Protein AF-A0A9D7XA65-F1 (afdb_monomer_lite)

pLDDT: mean 89.59, std 7.52, range [63.81, 96.25]

Structure (mmCIF, N/CA/C/O backbone):
data_AF-A0A9D7XA65-F1
#
_entry.id   AF-A0A9D7XA65-F1
#
loop_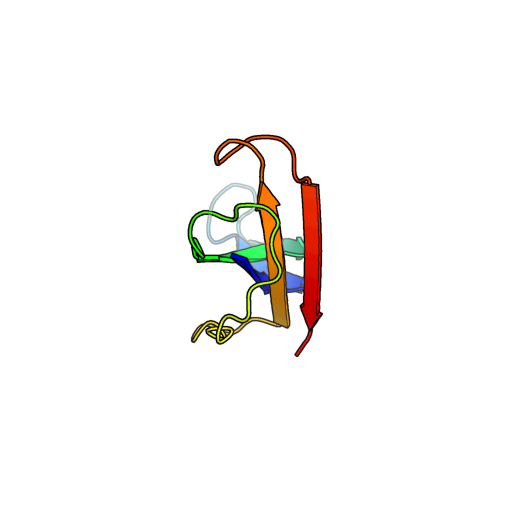
_atom_site.group_PDB
_atom_site.id
_atom_site.type_symbol
_atom_site.label_atom_id
_atom_site.label_alt_id
_atom_site.label_comp_id
_atom_site.label_asym_id
_atom_site.label_entity_id
_atom_site.label_seq_id
_atom_site.pdbx_PDB_ins_code
_atom_site.Cartn_x
_atom_site.Cartn_y
_atom_site.Cartn_z
_atom_site.occupancy
_atom_site.B_iso_or_equiv
_atom_site.auth_seq_id
_atom_site.auth_comp_id
_atom_site.auth_asym_id
_atom_site.auth_atom_id
_atom_site.pdbx_PDB_model_num
ATOM 1 N N . MET A 1 1 ? 5.518 2.726 -3.409 1.00 85.06 1 MET A N 1
ATOM 2 C CA . MET A 1 1 ? 5.149 1.552 -2.593 1.00 85.06 1 MET A CA 1
ATOM 3 C C . MET A 1 1 ? 4.335 2.034 -1.416 1.00 85.06 1 MET A C 1
ATOM 5 O O . MET A 1 1 ? 4.654 3.081 -0.868 1.00 85.06 1 MET A O 1
ATOM 9 N N . TYR A 1 2 ? 3.300 1.287 -1.049 1.00 91.00 2 TYR A N 1
ATOM 10 C CA . TYR A 1 2 ? 2.489 1.570 0.130 1.00 91.00 2 TYR A CA 1
ATOM 11 C C . TYR A 1 2 ? 2.346 0.313 0.976 1.00 91.00 2 TYR A C 1
ATOM 13 O O . TYR A 1 2 ? 1.937 -0.722 0.451 1.00 91.00 2 TYR A O 1
ATOM 21 N N . GLY A 1 3 ? 2.660 0.401 2.266 1.00 92.81 3 GLY A N 1
ATOM 22 C CA . GLY A 1 3 ? 2.229 -0.590 3.247 1.00 92.81 3 GLY A CA 1
ATOM 23 C C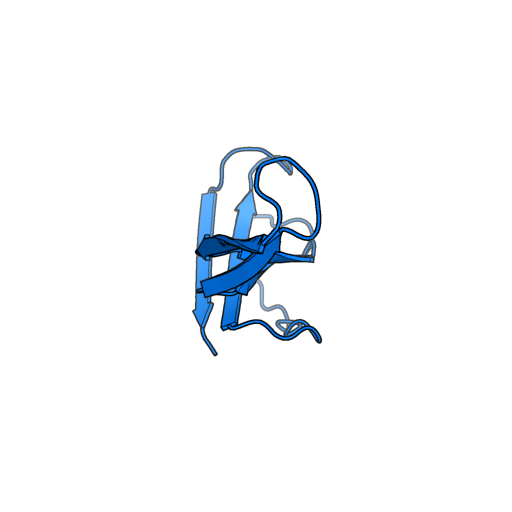 . GLY A 1 3 ? 0.807 -0.281 3.697 1.00 92.81 3 GLY A C 1
ATOM 24 O O . GLY A 1 3 ? 0.439 0.891 3.834 1.00 92.81 3 GLY A O 1
ATOM 25 N N . TYR A 1 4 ? -0.007 -1.315 3.891 1.00 94.06 4 TYR A N 1
ATOM 26 C CA . TYR A 1 4 ? -1.413 -1.138 4.236 1.00 94.06 4 TYR A CA 1
ATOM 27 C C . TYR A 1 4 ? -1.870 -2.056 5.366 1.00 94.06 4 TYR A C 1
ATOM 29 O O . TYR A 1 4 ? -1.376 -3.172 5.533 1.00 94.06 4 TYR A O 1
ATOM 37 N N . LYS A 1 5 ? -2.870 -1.580 6.108 1.00 95.31 5 LYS A N 1
ATOM 38 C CA . LYS A 1 5 ? -3.723 -2.401 6.966 1.00 95.31 5 LYS A CA 1
ATOM 39 C C . LYS A 1 5 ? -4.970 -2.799 6.193 1.00 95.31 5 LYS A C 1
ATOM 41 O O . LYS A 1 5 ? -5.698 -1.944 5.683 1.00 95.31 5 LYS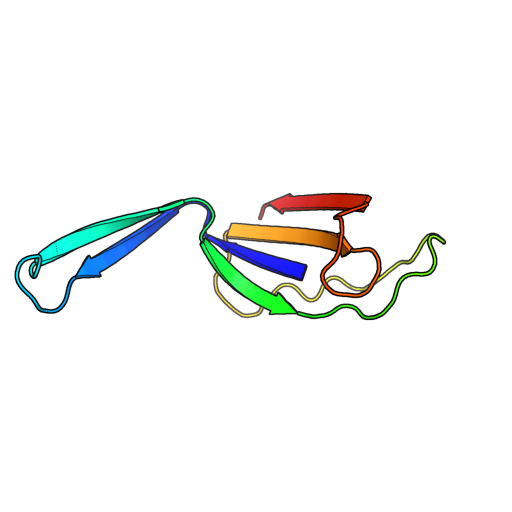 A O 1
ATOM 46 N N . LYS A 1 6 ? -5.239 -4.096 6.100 1.00 95.19 6 LYS A N 1
ATOM 47 C CA . LYS A 1 6 ? -6.417 -4.648 5.424 1.00 95.19 6 LYS A CA 1
ATOM 48 C C . LYS A 1 6 ? -7.697 -4.180 6.109 1.00 95.19 6 LYS A C 1
ATOM 50 O O . LYS A 1 6 ? -8.656 -3.820 5.429 1.00 95.19 6 LYS A O 1
ATOM 55 N N . SER A 1 7 ? -7.689 -4.148 7.440 1.00 95.88 7 SER A N 1
ATOM 56 C CA . SER A 1 7 ? -8.792 -3.657 8.260 1.00 95.88 7 SER A CA 1
ATOM 57 C C . SER A 1 7 ? -8.253 -3.045 9.548 1.00 95.88 7 SER A C 1
ATOM 59 O O . SER A 1 7 ? -7.560 -3.720 10.304 1.00 95.88 7 SER A O 1
ATOM 61 N N . VAL A 1 8 ? -8.613 -1.795 9.830 1.00 94.94 8 VAL A N 1
ATOM 62 C CA . VAL A 1 8 ? -8.265 -1.117 11.087 1.00 94.94 8 VAL A CA 1
ATOM 63 C C . VAL A 1 8 ? -9.452 -0.295 11.573 1.00 94.94 8 VAL A C 1
ATOM 65 O O . VAL A 1 8 ? -10.226 0.234 10.776 1.00 94.94 8 VAL A O 1
ATOM 68 N N . SER A 1 9 ? -9.648 -0.248 12.889 1.00 95.44 9 SER A N 1
ATOM 69 C CA . SER A 1 9 ? -10.729 0.516 13.510 1.00 95.44 9 SER A CA 1
ATOM 70 C C . SER A 1 9 ? -10.153 1.511 14.497 1.00 95.44 9 SER A C 1
ATOM 72 O O . SER A 1 9 ? -9.339 1.125 15.328 1.00 95.44 9 SER A O 1
ATOM 74 N N . GLU A 1 10 ? -10.618 2.752 14.429 1.00 94.00 10 GLU A N 1
ATOM 75 C CA . GLU A 1 10 ? -10.155 3.839 15.290 1.00 94.00 10 GLU A CA 1
ATOM 76 C C . GLU A 1 10 ? -11.327 4.461 16.049 1.00 94.00 10 GLU A C 1
ATOM 78 O O . GLU A 1 10 ? -12.424 4.635 15.504 1.00 94.00 10 GLU A O 1
ATOM 83 N N . ASP A 1 11 ? -11.084 4.805 17.312 1.00 96.25 11 ASP A N 1
ATOM 84 C CA . ASP A 1 11 ? -12.051 5.495 18.163 1.00 96.25 11 ASP A CA 1
ATOM 85 C C . ASP A 1 11 ? -12.074 6.998 17.857 1.00 96.25 11 ASP A C 1
ATOM 87 O O . ASP A 1 11 ? -11.039 7.676 17.841 1.00 96.25 11 ASP A O 1
ATOM 91 N N . ILE A 1 12 ? -13.273 7.557 17.680 1.00 94.31 12 ILE A N 1
ATOM 92 C CA . ILE A 1 12 ? -13.456 9.004 17.554 1.00 94.31 12 ILE A CA 1
ATOM 93 C C . ILE A 1 12 ? -13.353 9.627 18.949 1.00 94.31 12 ILE A C 1
ATOM 95 O O . ILE A 1 12 ? -14.245 9.484 19.787 1.00 94.31 12 ILE A O 1
ATOM 99 N N . LYS A 1 13 ? -12.254 10.346 19.196 1.00 94.94 13 LYS A N 1
ATOM 100 C CA . LYS A 1 13 ? -11.922 10.879 20.528 1.00 94.94 13 LYS A CA 1
ATOM 101 C C . LYS A 1 13 ? -12.762 12.089 20.957 1.00 94.94 13 LYS A C 1
ATOM 103 O O . LYS A 1 13 ? -12.878 12.334 22.152 1.00 94.94 13 LYS A O 1
ATOM 108 N N . ALA A 1 14 ? -13.309 12.866 20.019 1.00 93.12 14 ALA A N 1
ATOM 109 C CA . ALA A 1 14 ? -14.046 14.098 20.317 1.00 93.12 14 ALA A CA 1
ATOM 110 C C . ALA A 1 14 ? -15.016 14.495 19.187 1.00 93.12 14 ALA A C 1
ATOM 112 O O . ALA A 1 14 ? -14.874 14.039 18.054 1.00 93.12 14 ALA A O 1
ATOM 113 N N . GLY A 1 15 ? -15.962 15.390 19.498 1.00 93.62 15 GLY A N 1
ATOM 114 C CA . GLY A 1 15 ? -16.980 15.908 18.573 1.00 93.62 15 GLY A CA 1
ATOM 115 C C . GLY A 1 15 ? -18.355 15.266 18.771 1.00 93.62 15 GLY A C 1
ATOM 116 O O . GLY A 1 15 ? -18.537 14.449 19.670 1.00 93.62 15 GLY A O 1
ATOM 117 N N . GLU A 1 16 ? -19.323 15.622 17.923 1.00 94.06 16 GLU A N 1
ATOM 118 C CA . GLU A 1 16 ? -20.695 15.077 17.974 1.00 94.06 16 GLU A CA 1
ATOM 119 C C . GLU A 1 16 ? -20.734 13.549 17.817 1.00 94.06 16 GLU A C 1
ATOM 121 O O . GLU A 1 16 ? -21.603 12.886 18.370 1.00 94.06 16 GLU A O 1
ATOM 126 N N . ASN A 1 17 ? -19.739 12.989 17.124 1.00 91.75 17 ASN A N 1
ATOM 127 C CA . ASN A 1 17 ? -19.553 11.550 16.938 1.00 91.75 17 ASN A CA 1
ATOM 128 C C . ASN A 1 17 ? -18.565 10.931 17.947 1.00 91.75 17 ASN A C 1
ATOM 130 O O . ASN A 1 17 ? -18.092 9.814 17.739 1.00 91.75 17 ASN A O 1
ATOM 134 N N . GLY A 1 18 ? -18.203 11.652 19.013 1.00 94.38 18 GLY A N 1
ATOM 135 C CA . GLY A 1 18 ? -17.299 11.159 20.049 1.00 94.38 18 GLY A CA 1
ATOM 136 C C . GLY A 1 18 ? -17.804 9.857 20.678 1.00 94.38 18 GLY A C 1
ATOM 137 O O . GLY A 1 18 ? -18.981 9.735 21.010 1.00 94.38 18 GLY A O 1
ATOM 138 N N . GLY A 1 19 ? -16.913 8.877 20.833 1.00 93.00 19 GLY A N 1
ATOM 139 C CA . GLY A 1 19 ? -17.247 7.544 21.353 1.00 93.00 19 GLY A CA 1
ATOM 140 C C . GLY A 1 19 ? -17.760 6.549 20.305 1.00 93.00 19 GLY A C 1
ATOM 141 O O . GLY A 1 19 ? -17.966 5.381 20.636 1.00 93.00 19 GLY A O 1
ATOM 142 N N . LEU A 1 20 ? -17.938 6.970 19.048 1.00 96.00 20 LEU A N 1
ATOM 143 C CA . LEU A 1 20 ? -18.175 6.058 17.926 1.00 96.00 20 LEU A CA 1
ATOM 144 C C . LEU A 1 20 ? -16.851 5.537 17.342 1.00 96.00 20 LEU A C 1
ATOM 146 O O . LEU A 1 20 ? -15.780 6.097 17.584 1.00 96.00 20 LEU A O 1
ATOM 150 N N . LYS A 1 21 ? -16.939 4.471 16.538 1.00 95.88 21 LYS A N 1
ATOM 151 C CA . LYS A 1 21 ? -15.803 3.860 15.832 1.00 95.88 21 LYS A CA 1
ATOM 152 C C . LYS A 1 21 ? -15.883 4.101 14.331 1.00 95.88 21 LYS A C 1
ATOM 154 O O . LYS A 1 21 ? -16.958 3.984 13.742 1.00 95.88 21 LYS A O 1
ATOM 159 N N . VAL A 1 22 ? -14.736 4.372 13.713 1.00 95.50 22 VAL A N 1
ATOM 160 C CA . VAL A 1 22 ? -14.581 4.377 12.252 1.00 95.50 22 VAL A CA 1
ATOM 161 C C . VAL A 1 22 ? -13.845 3.118 11.833 1.00 95.50 22 VAL A C 1
ATOM 163 O O . VAL A 1 22 ? -12.803 2.787 12.395 1.00 95.50 22 VAL A O 1
ATOM 166 N N . HIS A 1 23 ? -14.385 2.433 10.831 1.00 95.88 23 HIS A N 1
ATOM 167 C CA . HIS A 1 23 ? -13.771 1.258 10.232 1.00 95.88 23 HIS A CA 1
ATOM 168 C C . HIS A 1 23 ? -13.142 1.643 8.895 1.00 95.88 23 HIS A C 1
ATOM 170 O O . HIS A 1 23 ? -13.841 2.069 7.975 1.00 95.88 23 HIS A O 1
ATOM 176 N N . TYR A 1 24 ? -11.828 1.476 8.787 1.00 95.38 24 TYR A N 1
ATOM 177 C CA . TYR A 1 24 ? -11.077 1.680 7.556 1.00 95.38 24 TYR A CA 1
ATOM 178 C C . TYR A 1 24 ? -10.727 0.335 6.923 1.00 95.38 24 TYR A C 1
ATOM 180 O O . TYR A 1 24 ? -10.376 -0.625 7.610 1.00 95.38 24 TYR A O 1
ATOM 188 N N . VAL A 1 25 ? -10.789 0.288 5.594 1.00 96.25 25 VAL A N 1
ATOM 189 C CA . VAL A 1 25 ? -10.441 -0.888 4.790 1.00 96.25 25 VAL A CA 1
ATOM 190 C C . VAL A 1 25 ? -9.330 -0.499 3.826 1.00 96.25 25 VAL A C 1
ATOM 192 O O . VAL A 1 25 ? -9.424 0.543 3.178 1.00 96.25 25 VAL A O 1
ATOM 195 N N . ASN A 1 26 ? -8.297 -1.338 3.726 1.00 94.31 26 ASN A N 1
ATOM 196 C CA . ASN A 1 26 ? -7.090 -1.077 2.930 1.00 94.31 26 ASN A CA 1
ATOM 197 C C . ASN A 1 26 ? -6.451 0.289 3.245 1.00 94.31 26 ASN A C 1
ATOM 199 O O . ASN A 1 26 ? -6.080 1.040 2.341 1.00 94.31 26 ASN A O 1
ATOM 203 N N . ALA A 1 27 ? -6.353 0.625 4.533 1.00 94.75 27 ALA A N 1
ATOM 204 C CA . ALA A 1 27 ? -5.765 1.878 4.980 1.00 94.75 27 ALA A CA 1
ATOM 205 C C . ALA A 1 27 ? -4.267 1.892 4.655 1.00 94.75 27 ALA A C 1
ATOM 207 O O . ALA A 1 27 ? -3.516 1.062 5.167 1.00 94.75 27 ALA A O 1
ATOM 208 N N . ALA A 1 28 ? -3.835 2.826 3.807 1.00 93.38 28 ALA A N 1
ATOM 209 C CA . ALA A 1 28 ? -2.421 3.072 3.562 1.00 93.38 28 ALA A CA 1
ATOM 210 C C . ALA A 1 28 ? -1.796 3.716 4.804 1.00 93.38 28 ALA A C 1
ATOM 212 O O . ALA A 1 28 ? -2.250 4.770 5.246 1.00 93.38 28 ALA A O 1
ATOM 213 N N . VAL A 1 29 ? -0.769 3.074 5.353 1.00 91.44 29 VAL A N 1
ATOM 214 C CA . VAL A 1 29 ? -0.104 3.516 6.590 1.00 91.44 29 VAL A CA 1
ATOM 215 C C . VAL A 1 29 ? 1.318 3.993 6.336 1.00 91.44 29 VAL A C 1
ATOM 217 O O . VAL A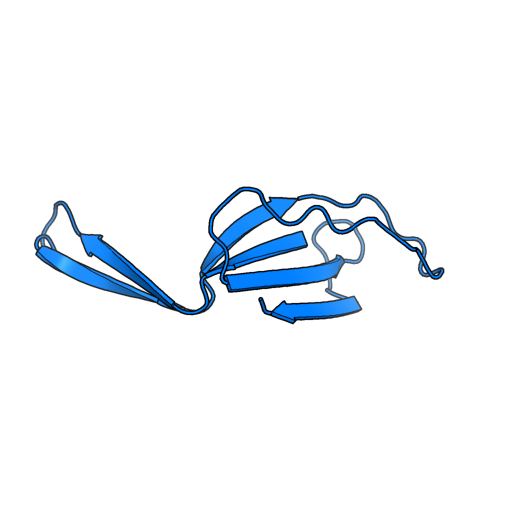 1 29 ? 1.760 4.950 6.958 1.00 91.44 29 VAL A O 1
ATOM 220 N N . THR A 1 30 ? 1.996 3.418 5.341 1.00 90.75 30 THR A N 1
ATOM 221 C CA . THR A 1 30 ? 3.334 3.853 4.931 1.00 90.75 30 THR A CA 1
ATOM 222 C C . THR A 1 30 ? 3.385 4.184 3.452 1.00 90.75 30 THR A C 1
ATOM 224 O O . THR A 1 30 ? 2.606 3.666 2.648 1.00 90.75 30 THR A O 1
ATOM 227 N N . TYR A 1 31 ? 4.333 5.044 3.091 1.00 89.88 31 TYR A N 1
ATOM 228 C CA . TYR A 1 31 ? 4.633 5.407 1.717 1.00 89.88 31 TYR A CA 1
ATOM 229 C C . TYR A 1 31 ? 6.142 5.439 1.509 1.00 89.88 31 TYR A C 1
ATOM 231 O O . TYR A 1 31 ? 6.860 6.066 2.284 1.00 89.88 31 TYR A O 1
ATOM 239 N N . ASP A 1 32 ? 6.595 4.803 0.434 1.00 88.31 32 ASP A N 1
ATOM 240 C CA . ASP A 1 32 ? 7.979 4.879 -0.012 1.00 88.31 32 ASP A CA 1
ATOM 241 C C . ASP A 1 32 ? 8.059 5.030 -1.534 1.00 88.31 32 ASP A C 1
ATOM 243 O O . ASP A 1 32 ? 7.332 4.366 -2.287 1.00 88.31 32 ASP A O 1
ATOM 247 N N . ASN A 1 33 ? 8.951 5.899 -2.001 1.00 88.38 33 ASN A N 1
ATOM 248 C CA . ASN A 1 33 ? 9.192 6.114 -3.420 1.00 88.38 33 ASN A CA 1
ATOM 249 C C . ASN A 1 33 ? 10.413 5.299 -3.857 1.00 88.38 33 ASN A C 1
ATOM 251 O O . ASN A 1 33 ? 11.547 5.653 -3.555 1.00 88.38 33 ASN A O 1
ATOM 255 N N . LEU A 1 34 ? 10.168 4.238 -4.630 1.00 87.81 34 LEU A N 1
ATOM 256 C CA . LEU A 1 34 ? 11.211 3.321 -5.103 1.00 87.81 34 LEU A CA 1
ATOM 257 C C . LEU A 1 34 ? 12.051 3.883 -6.267 1.00 87.81 34 LEU A C 1
ATOM 259 O O . LEU A 1 34 ? 12.918 3.183 -6.785 1.00 87.81 34 LEU A O 1
ATOM 263 N N . GLY A 1 35 ? 11.808 5.132 -6.674 1.00 88.94 35 GLY A N 1
ATOM 264 C CA . GLY A 1 35 ? 12.523 5.800 -7.754 1.00 88.94 35 GLY A CA 1
ATOM 265 C C . GLY A 1 35 ? 11.880 5.614 -9.135 1.00 88.94 35 GLY A C 1
ATOM 266 O O . GLY A 1 35 ? 10.794 5.039 -9.258 1.00 88.94 35 GLY A O 1
ATOM 267 N N . PRO A 1 36 ? 12.518 6.158 -10.186 1.00 89.75 36 PRO A N 1
ATOM 268 C CA . PRO A 1 36 ? 12.030 6.044 -11.554 1.00 89.75 36 PRO A CA 1
ATOM 269 C C . PRO A 1 36 ? 12.140 4.606 -12.073 1.00 89.75 36 PRO A C 1
ATOM 271 O O . PRO A 1 36 ? 13.011 3.839 -11.664 1.00 89.75 36 PRO A O 1
ATOM 274 N N . TRP A 1 37 ? 11.267 4.262 -13.018 1.00 88.88 37 TRP A N 1
ATOM 275 C CA . TRP A 1 37 ? 11.274 2.973 -13.700 1.00 88.88 37 TRP A CA 1
ATOM 276 C C . TRP A 1 37 ? 11.076 3.174 -15.202 1.00 88.88 37 TRP A C 1
ATOM 278 O O . TRP A 1 37 ? 10.069 3.740 -15.622 1.00 88.88 37 TRP A O 1
ATOM 288 N N . GLU A 1 38 ? 12.032 2.690 -15.996 1.00 89.38 38 GLU A N 1
ATOM 289 C CA . GLU A 1 38 ? 12.071 2.863 -17.458 1.00 89.38 38 GLU A CA 1
ATOM 290 C C . GLU A 1 38 ? 11.331 1.750 -18.226 1.00 89.38 38 GLU A C 1
ATOM 292 O O . GLU A 1 38 ? 11.284 1.755 -19.452 1.00 89.38 38 GLU A O 1
ATOM 297 N N . GLY A 1 39 ? 10.729 0.787 -17.520 1.00 86.06 39 GLY A N 1
ATOM 298 C CA . GLY A 1 39 ? 9.990 -0.332 -18.119 1.00 86.06 39 GLY A CA 1
ATOM 299 C C . GLY A 1 39 ? 10.775 -1.644 -18.207 1.00 86.06 39 GLY A C 1
ATOM 300 O O . GLY A 1 39 ? 10.168 -2.697 -18.403 1.00 86.06 39 GLY A O 1
ATOM 301 N N . ASP A 1 40 ? 12.090 -1.612 -17.993 1.00 91.00 40 ASP A N 1
ATOM 302 C CA . ASP A 1 40 ? 12.925 -2.815 -17.941 1.00 91.00 40 ASP A CA 1
ATOM 303 C C . ASP A 1 40 ? 12.753 -3.583 -16.618 1.00 91.00 40 ASP A C 1
ATOM 305 O O . ASP A 1 40 ? 12.488 -2.974 -15.579 1.00 91.00 40 ASP A O 1
ATOM 309 N N . PRO A 1 41 ? 12.921 -4.917 -16.590 1.00 89.75 41 PRO A N 1
ATOM 310 C CA . PRO A 1 41 ? 12.867 -5.677 -15.346 1.00 89.75 41 PRO A CA 1
ATOM 311 C C . PRO A 1 41 ? 13.884 -5.168 -14.315 1.00 89.75 41 PRO A C 1
ATOM 313 O O . PRO A 1 41 ? 15.080 -5.095 -14.591 1.00 89.75 41 PRO A O 1
ATOM 316 N N . ILE A 1 42 ? 13.409 -4.868 -13.105 1.00 87.62 42 ILE A N 1
ATOM 317 C CA . ILE A 1 42 ? 14.249 -4.474 -11.971 1.00 87.62 42 ILE A CA 1
ATOM 318 C C . ILE A 1 42 ? 14.048 -5.438 -10.804 1.00 87.62 42 ILE A C 1
ATOM 320 O O . ILE A 1 42 ? 12.925 -5.836 -10.495 1.00 87.62 42 ILE A O 1
ATOM 324 N N . THR A 1 43 ? 15.142 -5.776 -10.125 1.00 85.06 43 THR A N 1
ATOM 325 C CA . THR A 1 43 ? 15.099 -6.451 -8.825 1.00 85.06 43 THR A CA 1
ATOM 326 C C . THR A 1 43 ? 15.437 -5.422 -7.765 1.00 85.06 43 THR A C 1
ATOM 328 O O . THR A 1 43 ? 16.542 -4.885 -7.750 1.00 85.06 43 THR A O 1
ATOM 331 N N . SER A 1 44 ? 14.490 -5.154 -6.874 1.00 73.88 44 SER A N 1
ATOM 332 C CA . SER A 1 44 ? 14.710 -4.316 -5.700 1.00 73.88 44 SER A CA 1
ATOM 333 C C . SER A 1 44 ? 14.534 -5.167 -4.451 1.00 73.88 44 SER A C 1
ATOM 335 O O . SER A 1 44 ? 13.630 -6.004 -4.392 1.00 73.88 44 SER A O 1
ATOM 337 N N . ALA A 1 45 ? 15.398 -4.974 -3.455 1.00 70.31 45 ALA A N 1
ATOM 338 C CA . ALA A 1 45 ? 15.153 -5.535 -2.138 1.00 70.31 45 ALA A CA 1
ATOM 339 C C . ALA A 1 45 ? 13.907 -4.840 -1.578 1.00 70.31 45 ALA A C 1
ATOM 341 O O . ALA A 1 45 ? 13.925 -3.635 -1.334 1.00 70.31 45 ALA A O 1
ATOM 342 N N . ALA A 1 46 ? 12.810 -5.584 -1.426 1.00 63.81 46 ALA A N 1
ATOM 343 C CA . ALA A 1 46 ? 11.612 -5.049 -0.802 1.00 63.81 46 ALA A CA 1
ATOM 344 C C . ALA A 1 46 ? 11.965 -4.667 0.639 1.00 63.81 46 ALA A C 1
ATOM 346 O O . ALA A 1 46 ? 12.209 -5.540 1.474 1.00 63.81 46 ALA A O 1
ATOM 347 N N . ILE A 1 47 ? 12.024 -3.366 0.927 1.00 65.50 47 ILE A N 1
ATOM 348 C CA . ILE A 1 47 ? 12.075 -2.896 2.305 1.00 65.50 47 ILE A CA 1
ATOM 349 C C . ILE A 1 47 ? 10.691 -3.193 2.867 1.00 65.50 47 ILE A C 1
ATOM 351 O O . ILE A 1 47 ? 9.728 -2.483 2.582 1.00 65.50 47 ILE A O 1
ATOM 355 N N . VAL A 1 48 ? 10.570 -4.294 3.608 1.00 69.25 48 VAL A N 1
ATOM 356 C CA . VAL A 1 48 ? 9.376 -4.535 4.416 1.00 69.25 48 VAL A CA 1
ATOM 357 C C . VAL A 1 48 ? 9.271 -3.345 5.371 1.00 69.25 48 VAL A C 1
ATOM 359 O O . VAL A 1 48 ? 10.249 -3.071 6.077 1.00 69.25 48 VAL A O 1
ATOM 362 N N . PRO A 1 49 ? 8.156 -2.592 5.361 1.00 70.50 49 PRO A N 1
ATOM 363 C CA . PRO A 1 49 ? 7.984 -1.479 6.281 1.00 70.50 49 PRO A CA 1
ATOM 364 C C . PRO A 1 49 ? 8.234 -1.955 7.714 1.00 70.50 49 PRO A C 1
ATOM 366 O O . PRO A 1 49 ? 7.775 -3.027 8.094 1.00 70.50 49 PRO A O 1
ATOM 369 N N . GLN A 1 50 ? 8.972 -1.176 8.509 1.00 71.12 50 GLN A N 1
ATOM 370 C CA . GLN A 1 50 ? 9.169 -1.498 9.931 1.00 71.12 50 GLN A CA 1
ATOM 371 C C . GLN A 1 50 ? 7.880 -1.333 10.746 1.00 71.12 50 GLN A C 1
ATOM 373 O O . GLN A 1 50 ? 7.790 -1.816 11.872 1.00 71.12 50 GLN A O 1
ATOM 378 N N . GLU A 1 51 ? 6.898 -0.628 10.186 1.00 78.50 51 GLU A N 1
ATOM 379 C CA . GLU A 1 51 ? 5.578 -0.473 10.775 1.00 78.50 51 GLU A CA 1
ATOM 380 C C . GLU A 1 51 ? 4.741 -1.743 10.624 1.00 78.50 51 GLU A C 1
ATOM 382 O O . GLU A 1 51 ? 4.898 -2.509 9.674 1.00 78.50 51 GLU A O 1
ATOM 387 N N . ASP A 1 52 ? 3.821 -1.942 11.566 1.00 87.81 52 ASP A N 1
ATOM 388 C CA . ASP A 1 52 ? 2.880 -3.053 11.545 1.00 87.81 52 ASP A CA 1
ATOM 389 C C . ASP A 1 52 ? 1.928 -2.912 10.342 1.00 87.81 52 ASP A C 1
ATOM 391 O O . ASP A 1 52 ? 1.005 -2.096 10.348 1.00 87.81 52 ASP A O 1
ATOM 395 N N . VAL A 1 53 ? 2.152 -3.706 9.294 1.00 92.44 53 VAL A N 1
ATOM 396 C CA . VAL A 1 53 ? 1.363 -3.719 8.053 1.00 92.44 53 VAL A CA 1
ATOM 397 C C . VAL A 1 53 ? 0.915 -5.136 7.719 1.00 92.44 53 VAL A C 1
ATOM 399 O O . VAL A 1 53 ? 1.649 -6.092 7.944 1.00 92.44 53 VAL A O 1
ATOM 402 N N . ASP A 1 54 ? -0.271 -5.268 7.130 1.00 93.94 54 ASP A N 1
ATOM 403 C CA . ASP A 1 54 ? -0.811 -6.571 6.709 1.00 93.94 54 ASP A CA 1
ATOM 404 C C . ASP A 1 54 ? -0.329 -6.950 5.292 1.00 93.94 54 ASP A C 1
ATOM 406 O O . ASP A 1 54 ? -0.487 -8.080 4.830 1.00 93.94 54 ASP A O 1
ATOM 410 N N . GLY A 1 55 ? 0.243 -5.992 4.563 1.00 92.38 55 GLY A N 1
ATOM 411 C CA . GLY A 1 55 ? 0.817 -6.216 3.246 1.00 92.38 55 GLY A CA 1
ATOM 412 C C . GLY A 1 55 ? 1.353 -4.942 2.610 1.00 92.38 55 GLY A C 1
ATOM 413 O O . GLY A 1 55 ? 1.260 -3.844 3.166 1.00 92.38 55 GLY A O 1
ATOM 414 N N . VAL A 1 56 ? 1.893 -5.092 1.403 1.00 92.56 56 VAL A N 1
ATOM 415 C CA . VAL A 1 56 ? 2.395 -3.989 0.580 1.00 92.56 56 VAL A CA 1
ATOM 416 C C . VAL A 1 56 ? 1.787 -4.006 -0.817 1.00 92.56 56 VAL A C 1
ATOM 418 O O . VAL A 1 56 ? 1.524 -5.060 -1.400 1.00 92.56 56 VAL A O 1
ATOM 421 N N . VAL A 1 57 ? 1.604 -2.815 -1.380 1.00 93.38 57 VAL A N 1
ATOM 422 C CA . VAL A 1 57 ? 1.256 -2.597 -2.783 1.00 93.38 57 VAL A CA 1
ATOM 423 C C . VAL A 1 57 ? 2.403 -1.852 -3.459 1.00 93.38 57 VAL A C 1
ATOM 425 O O . VAL A 1 57 ? 2.858 -0.799 -2.999 1.00 93.38 57 VAL A O 1
ATOM 428 N N . ILE A 1 58 ? 2.863 -2.397 -4.579 1.00 92.06 58 ILE A N 1
ATOM 429 C CA . ILE A 1 58 ? 3.868 -1.789 -5.448 1.00 92.06 58 ILE A CA 1
ATOM 430 C C . ILE A 1 58 ? 3.179 -1.448 -6.760 1.00 92.06 58 ILE A C 1
ATOM 432 O O . ILE A 1 58 ? 2.456 -2.26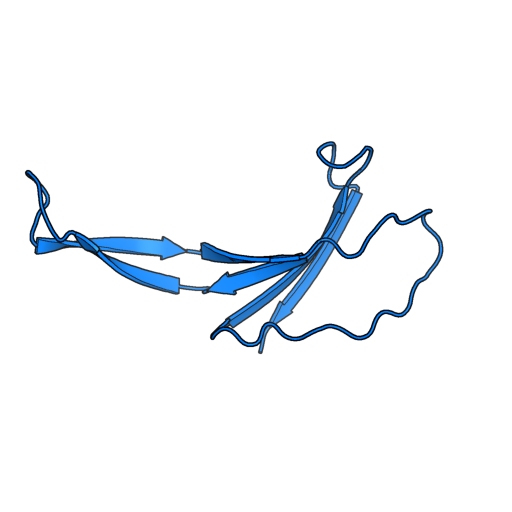8 -7.318 1.00 92.06 58 ILE A O 1
ATOM 436 N N . PHE A 1 59 ? 3.393 -0.239 -7.260 1.00 92.50 59 PHE A N 1
ATOM 437 C CA . PHE A 1 59 ? 2.841 0.180 -8.536 1.00 92.50 59 PHE A CA 1
ATOM 438 C C . PHE A 1 59 ? 3.775 1.147 -9.249 1.00 92.50 59 PHE A C 1
ATOM 440 O O . PHE A 1 59 ? 4.552 1.860 -8.614 1.00 92.50 59 PHE A O 1
ATOM 447 N N . ALA A 1 60 ? 3.666 1.165 -10.572 1.00 92.69 60 ALA A N 1
ATOM 448 C CA . ALA A 1 60 ? 4.362 2.092 -11.447 1.00 92.69 60 ALA A CA 1
ATOM 449 C C . ALA A 1 60 ? 3.384 3.150 -11.965 1.00 92.69 60 ALA A C 1
ATOM 451 O O . ALA A 1 60 ? 2.302 2.809 -12.455 1.00 92.69 60 ALA A O 1
ATOM 452 N N . GLN A 1 61 ? 3.773 4.423 -11.884 1.00 94.25 61 GLN A N 1
ATOM 453 C CA . GLN A 1 61 ? 2.991 5.557 -12.380 1.00 94.25 61 GLN A CA 1
ATOM 454 C C . GLN A 1 61 ? 3.733 6.306 -13.481 1.00 94.25 61 GLN A C 1
ATOM 456 O O . GLN A 1 61 ? 4.897 6.669 -13.326 1.00 94.25 61 GLN A O 1
ATOM 461 N N . ALA A 1 62 ? 3.029 6.605 -14.571 1.00 92.81 62 ALA A N 1
ATOM 462 C CA . ALA A 1 62 ? 3.548 7.479 -15.614 1.00 92.81 62 ALA A CA 1
ATOM 463 C C . ALA A 1 62 ? 3.619 8.928 -15.099 1.00 92.81 62 ALA A C 1
ATOM 465 O O . ALA A 1 62 ? 2.614 9.470 -14.641 1.00 92.81 62 ALA A O 1
ATOM 466 N N . GLY A 1 63 ? 4.789 9.569 -15.177 1.00 87.06 63 GLY A N 1
ATOM 467 C CA . GLY A 1 63 ? 4.947 10.989 -14.828 1.00 87.06 63 GLY A CA 1
ATOM 468 C C . GLY A 1 63 ? 4.805 11.322 -13.333 1.00 87.06 63 GLY A C 1
ATOM 469 O O . GLY A 1 63 ? 4.397 12.429 -12.995 1.00 87.06 63 GLY A O 1
ATOM 470 N N . GLY A 1 64 ? 5.093 10.380 -12.429 1.00 78.56 64 GLY A N 1
ATOM 471 C CA . GLY A 1 64 ? 5.170 10.613 -10.976 1.00 78.56 64 GLY A CA 1
ATOM 472 C C . GLY A 1 64 ? 3.835 10.565 -10.222 1.00 78.56 64 GLY A C 1
ATOM 473 O O . GLY A 1 64 ? 3.756 9.892 -9.205 1.00 78.56 64 GLY A O 1
ATOM 474 N N . TYR A 1 65 ? 2.781 11.208 -10.736 1.00 84.56 65 TYR A N 1
ATOM 475 C CA . TYR A 1 65 ? 1.411 11.150 -10.178 1.00 84.56 65 TYR A CA 1
ATOM 476 C C . TYR A 1 65 ? 0.338 10.875 -11.241 1.00 84.56 65 TYR A C 1
ATOM 478 O O . TYR A 1 65 ? -0.851 11.105 -11.022 1.00 84.56 65 TYR A O 1
ATOM 486 N N . GLY A 1 66 ? 0.744 10.414 -12.423 1.00 90.12 66 GLY A N 1
ATOM 487 C CA . GLY A 1 66 ? -0.181 10.097 -13.501 1.00 90.12 66 GLY A CA 1
ATOM 488 C C . GLY A 1 66 ? -0.754 8.685 -13.402 1.00 90.12 66 GLY A C 1
ATOM 489 O O . GLY A 1 66 ? -0.853 8.069 -12.336 1.00 90.12 66 GLY A O 1
ATOM 490 N N . ARG A 1 67 ? -1.152 8.168 -14.566 1.00 94.31 67 ARG A N 1
ATOM 491 C CA . ARG A 1 67 ? -1.783 6.855 -14.715 1.00 94.31 67 ARG A CA 1
ATOM 492 C C . ARG A 1 67 ? -0.916 5.747 -14.111 1.00 94.31 67 ARG A C 1
ATOM 494 O O . ARG A 1 67 ? 0.265 5.641 -14.433 1.00 94.31 67 ARG A O 1
ATOM 501 N N . ILE A 1 68 ? -1.541 4.872 -13.325 1.00 94.56 68 ILE A N 1
ATOM 502 C CA . ILE A 1 68 ? -0.947 3.601 -12.902 1.00 94.56 68 ILE A CA 1
ATOM 503 C C . ILE A 1 68 ? -0.881 2.668 -14.117 1.00 94.56 68 ILE A C 1
ATOM 505 O O . ILE A 1 68 ? -1.908 2.383 -14.741 1.00 94.56 68 ILE A O 1
ATOM 509 N N . VAL A 1 69 ? 0.323 2.223 -14.473 1.00 94.75 69 VAL A N 1
ATOM 510 C CA . VAL A 1 69 ? 0.571 1.357 -15.643 1.00 94.75 69 VAL A CA 1
ATOM 511 C C . VAL A 1 69 ? 0.743 -0.112 -15.265 1.00 94.75 69 VAL A C 1
ATOM 513 O O . VAL A 1 69 ? 0.448 -0.988 -16.071 1.00 94.75 69 VAL A O 1
ATOM 516 N N . ALA A 1 70 ? 1.167 -0.380 -14.032 1.00 92.06 70 ALA A N 1
ATOM 517 C CA . ALA A 1 70 ? 1.286 -1.715 -13.466 1.00 92.06 70 ALA A CA 1
ATOM 518 C C . ALA A 1 70 ? 1.131 -1.640 -11.944 1.00 92.06 70 ALA A C 1
ATOM 520 O O . ALA A 1 70 ? 1.512 -0.640 -11.333 1.00 92.06 70 ALA A O 1
ATOM 521 N N . ALA A 1 71 ? 0.590 -2.696 -11.340 1.00 93.62 71 ALA A N 1
ATOM 522 C CA . ALA A 1 71 ? 0.488 -2.833 -9.894 1.00 93.62 71 ALA A CA 1
ATOM 523 C C . ALA A 1 71 ? 0.587 -4.305 -9.481 1.00 93.62 71 ALA A C 1
ATOM 525 O O . ALA A 1 71 ? 0.144 -5.196 -10.204 1.00 93.62 71 ALA A O 1
ATOM 526 N N . GLY A 1 72 ? 1.139 -4.538 -8.298 1.00 92.81 72 GLY A N 1
ATOM 527 C CA . GLY A 1 72 ? 1.218 -5.834 -7.644 1.00 92.81 72 GLY A CA 1
ATOM 528 C C . GLY A 1 72 ? 1.025 -5.672 -6.143 1.00 92.81 72 GLY A C 1
ATOM 529 O O . GLY A 1 72 ? 1.299 -4.611 -5.578 1.00 92.81 72 GLY A O 1
ATOM 530 N N . LYS A 1 73 ? 0.538 -6.730 -5.498 1.00 92.88 73 LYS A N 1
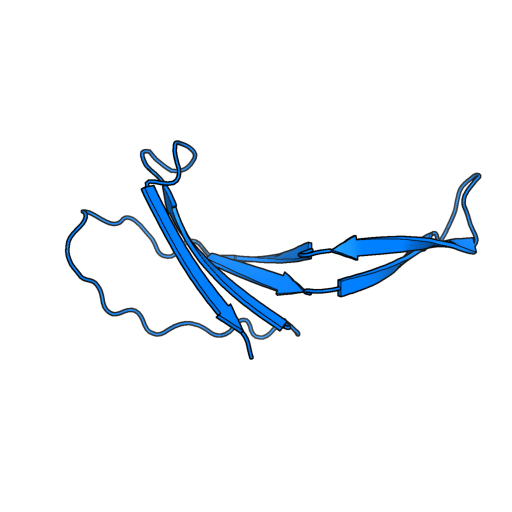ATOM 531 C CA . LYS A 1 73 ? 0.375 -6.779 -4.045 1.00 92.88 73 LYS A CA 1
ATOM 532 C C . LYS A 1 73 ? 1.082 -7.992 -3.462 1.00 92.88 73 LYS A C 1
ATOM 534 O O . LYS A 1 73 ? 1.143 -9.038 -4.106 1.00 92.88 73 LYS A O 1
ATOM 539 N N . ILE A 1 74 ? 1.566 -7.833 -2.240 1.00 90.44 74 ILE A N 1
ATOM 540 C CA . ILE A 1 74 ? 2.135 -8.896 -1.416 1.00 90.44 74 ILE A CA 1
ATOM 541 C C . ILE A 1 74 ? 1.439 -8.809 -0.056 1.00 90.44 74 ILE A C 1
ATOM 543 O O . ILE A 1 74 ? 1.298 -7.720 0.496 1.00 90.44 74 ILE A O 1
ATOM 547 N N . GLU A 1 75 ? 0.954 -9.942 0.437 1.00 90.00 75 GLU A N 1
ATOM 548 C CA . GLU A 1 75 ? 0.315 -10.082 1.751 1.00 90.00 75 GLU A CA 1
ATOM 549 C C . GLU A 1 75 ? 1.271 -10.853 2.669 1.00 90.00 75 GLU A C 1
ATOM 551 O O . GLU A 1 75 ? 2.033 -11.694 2.175 1.00 90.00 75 GLU A O 1
ATOM 556 N N . PHE A 1 76 ? 1.254 -10.537 3.965 1.00 84.06 76 PHE A N 1
ATOM 557 C CA . PHE A 1 76 ? 2.077 -11.191 4.987 1.00 84.06 76 PHE A CA 1
ATOM 558 C C . PHE A 1 76 ? 1.240 -12.060 5.928 1.00 84.06 76 PHE A C 1
ATOM 560 O O . PHE A 1 76 ? 0.031 -11.773 6.093 1.00 84.06 76 PHE A O 1
#

Radius of gyration: 15.99 Å; chains: 1; bounding box: 36×27×40 Å

Sequence (76 aa):
MYGYKKSVSEDIKAGENGGLKVHYVNAAVTYDNLGPWEGDPITSAAIVPQEDVDGVVIFAQAGGYGRIVAAGKIEF

Foldseek 3Di:
DFFWAQKDKDADCDDPCHRDIDIDGRHTDDDDDPDDDPPDDDDDDPPPPPDDGQWDKDFHADPVPHDTPDIDIDGD

Secondary structure (DSSP, 8-state):
-EEEEEEEEEE--SSTTTT-EEEEEEEEEEE-------SS---------SS--SEEEEEEETTTTS-EEEEEEEE-